Protein AF-A0A182YT62-F1 (afdb_monomer)

InterPro domains:
  IPR048365 Transposable element P transposase-like, RNase H domain, N-terminal [PF21787] (3-39)

Nearest PDB structures (foldseek):
  6p5a-assembly1_G  TM=9.105E-01  e=1.890E-07  Drosophila melanogaster
  8wg8-assembly1_A  TM=2.142E-01  e=1.188E+00  Homo sapiens
  8wc9-assembly1_A  TM=1.628E-01  e=1.445E+00  Homo sapiens

pLDDT: mean 85.62, std 13.81, range [44.41, 97.56]

Sequence (127 aa):
MTKEIMTNIINKLHEKGINVAGIVSDNCSSNISCWRELGAQDYMKPFFEHPVTKKNIYVFPDAPHLLKLLRNWLVDHGFHYKDKVISAKPLLDLIEVKNGKMYEEQQSYCPVLQLSHCGDTCHTKKN

Structure (mmCIF, N/CA/C/O backbone):
data_AF-A0A182YT62-F1
#
_entry.id   AF-A0A182YT62-F1
#
loop_
_atom_site.group_PDB
_atom_site.id
_atom_site.type_symbol
_atom_site.label_atom_id
_atom_site.label_alt_id
_atom_site.label_comp_id
_atom_site.label_asym_id
_atom_site.label_entity_id
_atom_site.label_seq_id
_atom_site.pdbx_PDB_ins_code
_atom_site.Cartn_x
_atom_site.Cartn_y
_atom_site.Cartn_z
_atom_site.occupancy
_atom_site.B_iso_or_equiv
_atom_site.auth_seq_id
_atom_site.auth_comp_id
_atom_site.auth_asym_id
_atom_site.auth_atom_id
_atom_site.pdbx_PDB_model_num
ATOM 1 N N . MET A 1 1 ? -2.438 13.817 8.096 1.00 84.81 1 MET A N 1
ATOM 2 C CA . MET A 1 1 ? -3.490 13.075 8.823 1.00 84.81 1 MET A CA 1
ATOM 3 C C . MET A 1 1 ? -2.866 12.520 10.096 1.00 84.81 1 MET A C 1
ATOM 5 O O . MET A 1 1 ? -1.726 12.089 10.004 1.00 84.81 1 MET A O 1
ATOM 9 N N . THR A 1 2 ? -3.534 12.571 11.254 1.00 92.38 2 THR A N 1
ATOM 10 C CA . THR A 1 2 ? -2.993 12.013 12.515 1.00 92.38 2 THR A CA 1
ATOM 11 C C . THR A 1 2 ? -3.864 10.872 13.033 1.00 92.38 2 THR A C 1
ATOM 13 O O . THR A 1 2 ? -5.040 10.758 12.666 1.00 92.38 2 THR A O 1
ATOM 16 N N . LYS A 1 3 ? -3.295 10.038 13.909 1.00 92.81 3 LYS A N 1
ATOM 17 C CA . LYS A 1 3 ? -3.997 8.925 14.555 1.00 92.81 3 LYS A CA 1
ATOM 18 C C . LYS A 1 3 ? -5.242 9.381 15.319 1.00 92.81 3 LYS A C 1
ATOM 20 O O . LYS A 1 3 ? -6.278 8.718 15.246 1.00 92.81 3 LYS A O 1
ATOM 25 N N . GLU A 1 4 ? -5.158 10.499 16.03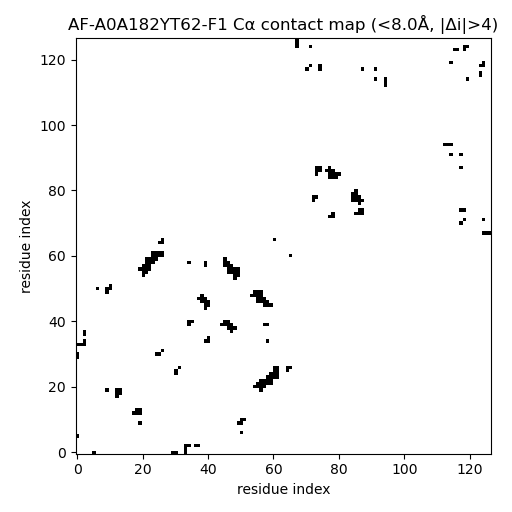7 1.00 94.94 4 GLU A N 1
ATOM 26 C CA . GLU A 1 4 ? -6.252 11.018 16.866 1.00 94.94 4 GLU A CA 1
ATOM 27 C C . GLU A 1 4 ? -7.437 11.430 15.996 1.00 94.94 4 GLU A C 1
ATOM 29 O O . GLU A 1 4 ? -8.574 11.038 16.261 1.00 94.94 4 GLU A O 1
ATOM 34 N N . ILE A 1 5 ? -7.162 12.177 14.921 1.00 95.62 5 ILE A N 1
ATOM 35 C CA . ILE A 1 5 ? -8.189 12.626 13.980 1.00 95.62 5 ILE A CA 1
ATOM 36 C C . ILE A 1 5 ? -8.842 11.417 13.307 1.00 95.62 5 ILE A C 1
ATOM 38 O O . ILE A 1 5 ? -10.069 11.339 13.264 1.00 95.62 5 ILE A O 1
ATOM 42 N N . MET A 1 6 ? -8.045 10.447 12.847 1.00 95.12 6 MET A N 1
ATOM 43 C CA . MET A 1 6 ? -8.564 9.236 12.207 1.00 95.12 6 MET A CA 1
ATOM 44 C C . MET A 1 6 ? -9.476 8.443 13.152 1.00 95.12 6 MET A C 1
ATOM 46 O O . MET A 1 6 ? -10.591 8.074 12.788 1.00 95.12 6 MET A O 1
ATOM 50 N N . THR A 1 7 ? -9.039 8.240 14.396 1.00 95.00 7 THR A N 1
ATOM 51 C CA . THR A 1 7 ? -9.810 7.507 15.412 1.00 95.00 7 THR A CA 1
ATOM 52 C C . THR A 1 7 ? -11.122 8.223 15.740 1.00 95.00 7 THR A C 1
ATOM 54 O O . THR A 1 7 ? -12.167 7.583 15.849 1.00 95.00 7 THR A O 1
ATOM 57 N N . ASN A 1 8 ? -11.093 9.555 15.845 1.00 96.81 8 ASN A N 1
ATOM 58 C CA . ASN A 1 8 ? -12.283 10.370 16.084 1.00 96.81 8 ASN A CA 1
ATOM 59 C C . ASN A 1 8 ? -13.293 10.254 14.928 1.00 96.81 8 ASN A C 1
ATOM 61 O O . ASN A 1 8 ? -14.478 10.035 15.165 1.00 96.81 8 ASN A O 1
ATOM 65 N N . ILE A 1 9 ? -12.830 10.324 13.676 1.00 96.56 9 ILE A N 1
ATOM 66 C CA . ILE A 1 9 ? -13.691 10.140 12.496 1.00 96.56 9 ILE A CA 1
ATOM 67 C C . ILE A 1 9 ? -14.342 8.752 12.509 1.00 96.56 9 ILE A C 1
ATOM 69 O O . ILE A 1 9 ? -15.554 8.649 12.333 1.00 96.56 9 ILE A O 1
ATOM 73 N N . ILE A 1 10 ? -13.563 7.696 12.766 1.00 96.56 10 ILE A N 1
ATOM 74 C CA . ILE A 1 10 ? -14.070 6.318 12.832 1.00 96.56 10 ILE A CA 1
ATOM 75 C C . ILE A 1 10 ? -15.140 6.178 13.926 1.00 96.56 10 ILE A C 1
ATOM 77 O O . ILE A 1 10 ? -16.198 5.608 13.668 1.00 96.56 10 ILE A O 1
ATOM 81 N N . ASN A 1 11 ? -14.918 6.754 15.112 1.00 96.44 11 ASN A N 1
ATOM 82 C CA . ASN A 1 11 ? -15.905 6.749 16.196 1.00 96.44 11 ASN A CA 1
ATOM 83 C C . ASN A 1 11 ? -17.202 7.466 15.802 1.00 96.44 11 ASN A C 1
ATOM 85 O O . ASN A 1 11 ? -18.283 6.908 15.974 1.00 96.44 11 ASN A O 1
ATOM 89 N N . LYS A 1 12 ? -17.110 8.660 15.206 1.00 97.50 12 LYS A N 1
ATOM 90 C CA . LYS A 1 12 ? -18.291 9.410 14.751 1.00 97.50 12 LYS A CA 1
ATOM 91 C C . LYS A 1 12 ? -19.078 8.667 13.673 1.00 97.50 12 LYS A C 1
ATOM 93 O O . LYS A 1 12 ? -20.303 8.727 13.661 1.00 97.50 12 LYS A O 1
ATOM 98 N N . LEU A 1 13 ? -18.399 7.966 12.765 1.00 97.06 13 LEU A N 1
ATOM 99 C CA . LEU A 1 13 ? -19.058 7.125 11.761 1.00 97.06 13 LEU A CA 1
ATOM 100 C C . LEU A 1 13 ? -19.748 5.922 12.417 1.00 97.06 13 LEU A C 1
ATOM 102 O O . LEU A 1 13 ? -20.892 5.612 12.083 1.00 97.06 13 LEU A O 1
ATOM 106 N N . HIS A 1 14 ? -19.099 5.305 13.404 1.00 97.00 14 HIS A N 1
ATOM 107 C CA . HIS A 1 14 ? -19.673 4.206 14.172 1.00 97.00 14 HIS A CA 1
ATOM 108 C C . HIS A 1 14 ? -20.941 4.615 14.938 1.00 97.00 14 HIS A C 1
ATOM 110 O O . HIS A 1 14 ? -21.933 3.892 14.893 1.00 97.00 14 HIS A O 1
ATOM 116 N N . GLU A 1 15 ? -20.958 5.797 15.564 1.00 97.44 15 GLU A N 1
ATOM 117 C CA . GLU A 1 15 ? -22.144 6.363 16.236 1.00 97.44 15 GLU A CA 1
ATOM 118 C C . GLU A 1 15 ? -23.341 6.545 15.289 1.00 97.44 15 GLU A C 1
ATOM 120 O O . GLU A 1 15 ? -24.492 6.545 15.722 1.00 97.44 15 GLU A O 1
ATOM 125 N N . LYS A 1 16 ? -23.087 6.688 13.984 1.00 97.38 16 LYS A N 1
ATOM 126 C CA . LYS A 1 16 ? -24.120 6.751 12.940 1.00 97.38 16 LYS A CA 1
ATOM 127 C C . LYS A 1 16 ? -24.483 5.381 12.360 1.00 97.38 16 LYS A C 1
ATOM 129 O O . LYS A 1 16 ? -25.244 5.318 11.402 1.00 97.38 16 LYS A O 1
ATOM 134 N N . GLY A 1 17 ? -23.949 4.294 12.917 1.00 96.31 17 GLY A N 1
ATOM 135 C CA . GLY A 1 17 ? -24.171 2.929 12.439 1.00 96.31 17 GLY A CA 1
ATOM 136 C C . GLY A 1 17 ? -23.376 2.571 11.179 1.00 96.31 17 GLY A C 1
ATOM 137 O O . GLY A 1 17 ? -23.644 1.539 10.566 1.00 96.31 17 GLY A O 1
ATOM 138 N N . ILE A 1 18 ? -22.398 3.391 10.779 1.00 96.81 18 ILE A N 1
ATOM 139 C CA . ILE A 1 18 ? -21.565 3.138 9.599 1.00 96.81 18 ILE A CA 1
ATOM 140 C C . ILE A 1 18 ? -20.378 2.261 10.001 1.00 96.81 18 ILE A C 1
ATOM 142 O O . ILE A 1 18 ? -19.601 2.598 10.894 1.00 96.81 18 ILE A O 1
ATOM 146 N N . ASN A 1 19 ? -20.210 1.136 9.307 1.00 94.44 19 ASN A N 1
ATOM 147 C CA . ASN A 1 19 ? -19.077 0.240 9.504 1.00 94.44 19 ASN A CA 1
ATOM 148 C C . ASN A 1 19 ? -17.919 0.611 8.570 1.00 94.44 19 ASN A C 1
ATOM 150 O O . ASN A 1 19 ? -17.954 0.308 7.378 1.00 94.44 19 ASN A O 1
ATOM 154 N N . VAL A 1 20 ? -16.872 1.222 9.123 1.00 96.56 20 VAL A N 1
ATOM 155 C CA . VAL A 1 20 ? -15.627 1.484 8.391 1.00 96.56 20 VAL A CA 1
ATOM 156 C C . VAL A 1 20 ? -14.831 0.184 8.292 1.00 96.56 20 VAL A C 1
ATOM 158 O O . VAL A 1 20 ? -14.294 -0.285 9.289 1.00 96.56 20 VAL A O 1
ATOM 161 N N . ALA A 1 21 ? -14.769 -0.410 7.099 1.00 96.31 21 ALA A N 1
ATOM 162 C CA . ALA A 1 21 ? -14.029 -1.654 6.847 1.00 96.31 21 ALA A CA 1
ATOM 163 C C . ALA A 1 21 ? -12.598 -1.418 6.333 1.00 96.31 21 ALA A C 1
ATOM 165 O O . ALA A 1 21 ? -11.749 -2.305 6.414 1.00 96.31 21 ALA A O 1
ATOM 166 N N . GLY A 1 22 ? -12.314 -0.225 5.812 1.00 96.19 22 GLY A N 1
ATOM 167 C CA . GLY A 1 22 ? -10.983 0.122 5.343 1.00 96.19 22 GLY A CA 1
ATOM 168 C C . GLY A 1 22 ? -10.816 1.601 5.033 1.00 96.19 22 GLY A C 1
ATOM 169 O O . GLY A 1 22 ? -11.792 2.346 4.949 1.00 96.19 22 GLY A O 1
ATOM 170 N N . ILE A 1 23 ? -9.560 2.005 4.881 1.00 95.19 23 ILE A N 1
ATOM 171 C CA . ILE A 1 23 ? -9.140 3.357 4.521 1.00 95.19 23 ILE A CA 1
ATOM 172 C C . ILE A 1 23 ? -8.215 3.295 3.307 1.00 95.19 23 ILE A C 1
ATOM 174 O O . ILE A 1 23 ? -7.418 2.367 3.175 1.00 95.19 23 ILE A O 1
ATOM 178 N N . VAL A 1 24 ? -8.319 4.294 2.433 1.00 94.44 24 VAL A N 1
ATOM 179 C CA . VAL A 1 24 ? -7.454 4.450 1.260 1.00 94.44 24 VAL A CA 1
ATOM 180 C C . VAL A 1 24 ? -6.760 5.801 1.357 1.00 94.44 24 VAL A C 1
ATOM 182 O O . VAL A 1 24 ? -7.427 6.809 1.602 1.00 94.44 24 VAL A O 1
ATOM 185 N N . SER A 1 25 ? -5.442 5.848 1.176 1.00 92.25 25 SER A N 1
ATOM 186 C CA . SER A 1 25 ? -4.721 7.120 1.050 1.00 92.25 25 SER A CA 1
ATOM 187 C C . SER A 1 25 ? -3.498 6.995 0.149 1.00 92.25 25 SER A C 1
ATOM 189 O O . SER A 1 25 ? -3.067 5.891 -0.183 1.00 92.25 25 SER A O 1
ATOM 191 N N . ASP A 1 26 ? -2.934 8.137 -0.247 1.00 89.00 26 ASP A N 1
ATOM 192 C CA . ASP A 1 26 ? -1.655 8.155 -0.951 1.00 89.00 26 ASP A CA 1
ATOM 193 C C . ASP A 1 26 ? -0.516 7.615 -0.065 1.00 89.00 26 ASP A C 1
ATOM 195 O O . ASP A 1 26 ? -0.641 7.473 1.159 1.00 89.00 26 ASP A O 1
ATOM 199 N N . ASN A 1 27 ? 0.619 7.336 -0.703 1.00 84.62 27 ASN A N 1
ATOM 200 C CA . ASN A 1 27 ? 1.780 6.727 -0.056 1.00 84.62 27 ASN A CA 1
ATOM 201 C C . ASN A 1 27 ? 2.810 7.776 0.363 1.00 84.62 27 ASN A C 1
ATOM 203 O O . ASN A 1 27 ? 4.016 7.520 0.323 1.00 84.62 27 ASN A O 1
ATOM 207 N N . CYS A 1 28 ? 2.367 8.984 0.720 1.00 87.12 28 CYS A N 1
ATOM 208 C CA . CYS A 1 28 ? 3.294 9.970 1.251 1.00 87.12 28 CYS A CA 1
ATO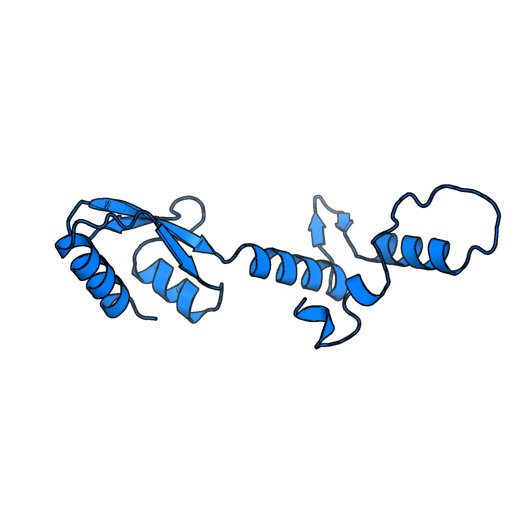M 209 C C . CYS A 1 28 ? 3.818 9.518 2.627 1.00 87.12 28 CYS A C 1
ATOM 211 O O . CYS A 1 28 ? 3.156 8.784 3.367 1.00 87.12 28 CYS A O 1
ATOM 213 N N . SER A 1 29 ? 5.026 9.957 2.987 1.00 88.38 29 SER A N 1
ATOM 214 C CA . SER A 1 29 ? 5.701 9.524 4.220 1.00 88.38 29 SER A CA 1
ATOM 215 C C . SER A 1 29 ? 4.876 9.783 5.486 1.00 88.38 29 SER A C 1
ATOM 217 O O . SER A 1 29 ? 4.916 8.984 6.422 1.00 88.38 29 SER A O 1
ATOM 219 N N . SER A 1 30 ? 4.089 10.861 5.507 1.00 90.88 30 SER A N 1
ATOM 220 C CA . SER A 1 30 ? 3.217 11.200 6.633 1.00 90.88 30 SER A CA 1
ATOM 221 C C . SER A 1 30 ? 2.046 10.225 6.785 1.00 90.88 30 SER A C 1
ATOM 223 O O . SER A 1 30 ? 1.741 9.819 7.906 1.00 90.88 30 SER A O 1
ATOM 225 N N . ASN A 1 31 ? 1.432 9.782 5.685 1.00 92.00 31 ASN A N 1
ATOM 226 C CA . ASN A 1 31 ? 0.360 8.786 5.726 1.00 92.00 31 ASN A CA 1
ATOM 227 C C . ASN A 1 31 ? 0.891 7.400 6.099 1.00 92.00 31 ASN A C 1
ATOM 229 O O . ASN A 1 31 ? 0.296 6.743 6.949 1.00 92.00 31 ASN A O 1
ATOM 233 N N . ILE A 1 32 ? 2.060 7.010 5.582 1.00 91.19 32 ILE A N 1
ATOM 234 C CA . ILE A 1 32 ? 2.726 5.761 5.983 1.00 91.19 32 ILE A CA 1
ATOM 235 C C . ILE A 1 32 ? 3.013 5.751 7.493 1.00 91.19 32 ILE A C 1
ATOM 237 O O . ILE A 1 32 ? 2.763 4.747 8.163 1.00 91.19 32 ILE A O 1
ATOM 241 N N . SER A 1 33 ? 3.495 6.868 8.056 1.00 92.31 33 SER A N 1
ATOM 242 C CA . SER A 1 33 ? 3.697 6.971 9.510 1.00 92.31 33 SER A CA 1
ATOM 243 C C . SER A 1 33 ? 2.380 6.829 10.271 1.00 92.31 33 SER A C 1
ATOM 245 O O . SER A 1 33 ? 2.306 6.054 11.224 1.00 92.31 33 SER A O 1
ATOM 247 N N . CYS A 1 34 ? 1.324 7.503 9.808 1.00 93.25 34 CYS A N 1
ATOM 248 C CA . CYS A 1 34 ? 0.001 7.435 10.422 1.00 93.25 34 CYS A CA 1
ATOM 249 C C . CYS A 1 34 ? -0.561 6.001 10.436 1.00 93.25 34 CYS A C 1
ATOM 251 O O . CYS A 1 34 ? -1.085 5.559 11.458 1.00 93.25 34 CYS A O 1
ATOM 253 N N . TRP A 1 35 ? -0.413 5.241 9.346 1.00 93.94 35 TRP A N 1
ATOM 254 C CA . TRP A 1 35 ? -0.838 3.837 9.283 1.00 93.94 35 TRP A CA 1
ATOM 255 C C . TRP A 1 35 ? -0.126 2.974 10.331 1.00 93.94 35 TRP A C 1
ATOM 257 O O . TRP A 1 35 ? -0.767 2.214 11.063 1.00 93.94 35 TRP A O 1
ATOM 267 N N . ARG A 1 36 ? 1.193 3.153 10.463 1.00 92.88 36 ARG A N 1
ATOM 268 C CA . ARG A 1 36 ? 2.009 2.442 11.452 1.00 92.88 36 ARG A CA 1
ATOM 269 C C . ARG A 1 3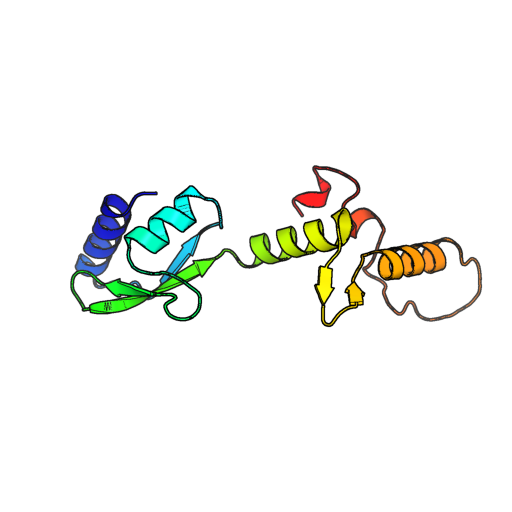6 ? 1.609 2.794 12.883 1.00 92.88 36 ARG A C 1
ATOM 271 O O . ARG A 1 36 ? 1.514 1.903 13.723 1.00 92.88 36 ARG A O 1
ATOM 278 N N . GLU A 1 37 ? 1.335 4.066 13.156 1.00 94.44 37 GLU A N 1
ATOM 279 C CA . GLU A 1 37 ? 0.852 4.544 14.461 1.00 94.44 37 GLU A CA 1
ATOM 280 C C . GLU A 1 37 ? -0.537 3.990 14.824 1.00 94.44 37 GLU A C 1
ATOM 282 O O . GLU A 1 37 ? -0.830 3.758 16.005 1.00 94.44 37 GLU A O 1
ATOM 287 N N . LEU A 1 38 ? -1.393 3.764 13.821 1.00 93.81 38 LEU A N 1
ATOM 288 C CA . LEU A 1 38 ? -2.693 3.102 13.975 1.00 93.81 38 LEU A CA 1
ATOM 289 C C . LEU A 1 38 ? -2.552 1.597 14.242 1.00 93.81 38 LEU A C 1
ATOM 291 O O . LEU A 1 38 ? -3.415 1.021 14.899 1.00 93.81 38 LEU A O 1
ATOM 295 N N . GLY A 1 39 ? -1.453 0.977 13.804 1.00 93.94 39 GLY A N 1
ATOM 296 C CA . GLY A 1 39 ? -1.137 -0.434 14.044 1.00 93.94 39 GLY A CA 1
ATOM 297 C C . GLY A 1 39 ? -1.081 -1.304 12.786 1.00 93.94 39 GLY A C 1
ATOM 298 O O . GLY A 1 39 ? -0.804 -2.499 12.911 1.00 93.94 39 GLY A O 1
ATOM 299 N N . ALA A 1 40 ? -1.294 -0.715 11.604 1.00 93.62 40 ALA A N 1
ATOM 300 C CA . ALA A 1 40 ? -1.067 -1.362 10.315 1.00 93.62 40 ALA A CA 1
ATOM 301 C C . ALA A 1 40 ? 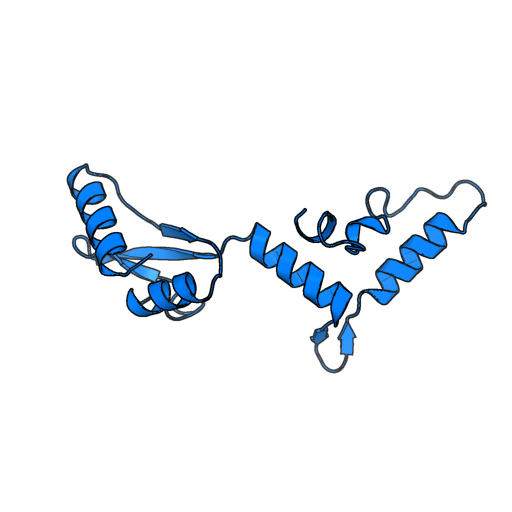0.420 -1.227 9.953 1.00 93.62 40 ALA A C 1
ATOM 303 O O . ALA A 1 40 ? 0.891 -0.143 9.608 1.00 93.62 40 ALA A O 1
ATOM 304 N N . GLN A 1 41 ? 1.180 -2.308 10.124 1.00 86.44 41 GLN A N 1
ATOM 305 C CA . GLN A 1 41 ? 2.646 -2.260 10.098 1.00 86.44 41 GLN A CA 1
ATOM 306 C C . GLN A 1 41 ? 3.225 -2.542 8.711 1.00 86.44 41 GLN A C 1
ATOM 308 O O . GLN A 1 41 ? 4.166 -1.868 8.296 1.00 86.44 41 GLN A O 1
ATOM 313 N N . ASP A 1 42 ? 2.675 -3.530 8.009 1.00 86.81 42 ASP A N 1
ATOM 314 C CA . ASP A 1 42 ? 3.193 -4.013 6.731 1.00 86.81 42 ASP A CA 1
ATOM 315 C C . ASP A 1 42 ? 2.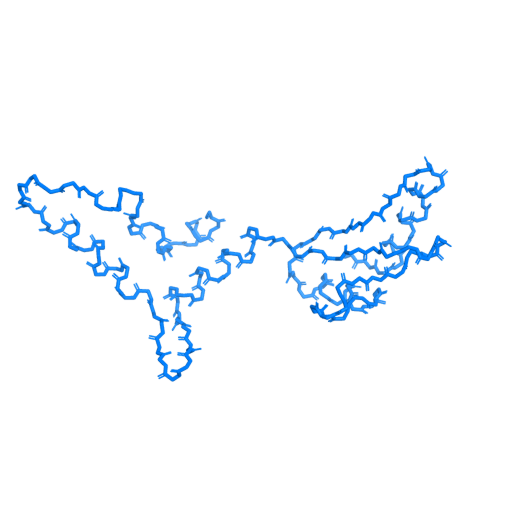126 -4.809 5.954 1.00 86.81 42 ASP A C 1
ATOM 317 O O . ASP A 1 42 ? 0.944 -4.820 6.301 1.00 86.81 42 ASP A O 1
ATOM 321 N N . TYR A 1 43 ? 2.552 -5.484 4.885 1.00 87.06 43 TYR A N 1
ATOM 322 C CA . TYR A 1 43 ? 1.692 -6.319 4.048 1.00 87.06 43 TYR A CA 1
ATOM 323 C C . TYR A 1 43 ? 1.200 -7.603 4.741 1.00 87.06 43 TYR A C 1
ATOM 325 O O . TYR A 1 43 ? 0.205 -8.174 4.299 1.00 87.06 43 TYR A O 1
ATOM 333 N N . MET A 1 44 ? 1.861 -8.058 5.811 1.00 91.94 44 MET A N 1
ATOM 334 C CA . MET A 1 44 ? 1.439 -9.209 6.620 1.00 91.94 44 MET A CA 1
ATOM 335 C C . MET A 1 44 ? 0.372 -8.803 7.638 1.00 91.94 44 MET A C 1
ATOM 337 O O . MET A 1 44 ? -0.536 -9.580 7.935 1.00 91.94 44 MET A O 1
ATOM 341 N N . LYS A 1 45 ? 0.445 -7.564 8.136 1.00 94.25 45 LYS A N 1
ATOM 342 C CA . LYS A 1 45 ? -0.562 -6.951 9.006 1.00 94.25 45 LYS A CA 1
ATOM 343 C C . LYS A 1 45 ? -1.075 -5.623 8.422 1.00 94.25 45 LYS A C 1
ATOM 345 O O . LYS A 1 45 ? -0.811 -4.558 8.992 1.00 94.25 45 LYS A O 1
ATOM 350 N N . PRO A 1 46 ? -1.860 -5.665 7.325 1.00 95.19 46 PRO A N 1
ATOM 351 C CA . PRO A 1 46 ? -2.329 -4.474 6.613 1.00 95.19 46 PRO A CA 1
ATOM 352 C C . PRO A 1 46 ? -3.588 -3.864 7.251 1.00 95.19 46 PRO A C 1
ATOM 354 O O . PRO A 1 46 ? -4.458 -3.339 6.559 1.00 95.19 46 PRO A O 1
ATOM 357 N N . PHE A 1 47 ? -3.750 -3.995 8.567 1.00 96.69 47 PHE A N 1
ATOM 358 C CA . PHE A 1 47 ? -4.956 -3.571 9.268 1.00 96.69 47 PHE A CA 1
ATOM 359 C C . PHE A 1 47 ? -4.665 -3.145 10.702 1.00 96.69 47 PHE A C 1
ATOM 361 O O . PHE A 1 47 ? -3.655 -3.519 11.302 1.00 96.69 47 PHE A O 1
ATOM 368 N N . PHE A 1 48 ? -5.609 -2.401 11.264 1.00 96.44 48 PHE A N 1
ATOM 369 C CA . PHE A 1 48 ? -5.696 -2.115 12.689 1.00 96.44 48 PHE A CA 1
ATOM 370 C C . PHE A 1 48 ? -7.110 -2.400 13.195 1.00 96.44 48 PHE A C 1
ATOM 372 O O . PHE A 1 48 ? -8.052 -2.525 12.413 1.00 96.44 48 PHE A O 1
ATOM 379 N N . GLU A 1 49 ? -7.269 -2.535 14.506 1.00 96.50 49 GLU A N 1
ATOM 380 C CA . GLU A 1 49 ? -8.572 -2.823 15.100 1.00 96.50 49 GLU A CA 1
ATOM 381 C C . GLU A 1 49 ? -9.399 -1.549 15.271 1.00 96.50 49 GLU A C 1
ATOM 383 O O . GLU A 1 49 ? -8.922 -0.525 15.766 1.00 96.50 49 GLU A O 1
ATOM 388 N N . HIS A 1 50 ? -10.679 -1.635 14.920 1.00 95.88 50 HIS A N 1
ATOM 389 C CA . HIS A 1 50 ? -11.650 -0.590 15.181 1.00 95.88 50 HIS A CA 1
ATOM 390 C C . HIS A 1 50 ? -11.703 -0.298 16.694 1.00 95.88 50 HIS A C 1
ATOM 392 O O . HIS A 1 50 ? -11.889 -1.228 17.486 1.00 95.88 50 HIS A O 1
ATOM 398 N N . PRO A 1 51 ? -11.641 0.978 17.123 1.00 92.12 51 PRO A N 1
ATOM 399 C CA . PRO A 1 51 ? -11.556 1.357 18.539 1.00 92.12 51 PRO A CA 1
ATOM 400 C C . PRO A 1 51 ? -12.674 0.748 19.401 1.00 92.12 51 PRO A C 1
ATOM 402 O O . PRO A 1 51 ? -12.386 0.192 20.463 1.00 92.12 51 PRO A O 1
ATOM 405 N N . VAL A 1 52 ? -13.917 0.792 18.904 1.00 93.62 52 VAL A N 1
ATOM 406 C CA . VAL A 1 52 ? -15.121 0.258 19.571 1.00 93.62 52 VAL A CA 1
ATOM 407 C C . VAL A 1 52 ? -15.393 -1.223 19.261 1.00 93.62 52 VAL A C 1
ATOM 409 O O . VAL A 1 52 ? -15.404 -2.046 20.167 1.00 93.62 52 VAL A O 1
ATOM 412 N N . THR A 1 53 ? -15.608 -1.584 17.990 1.00 94.56 53 THR A N 1
ATOM 413 C CA . THR A 1 53 ? -16.098 -2.924 17.604 1.00 94.56 53 THR A CA 1
ATOM 414 C C . THR A 1 53 ? -15.026 -4.009 17.541 1.00 94.56 53 THR A C 1
ATOM 416 O O . THR A 1 53 ? -15.372 -5.175 17.372 1.00 94.56 53 THR A O 1
ATOM 419 N N . LYS A 1 54 ? -13.739 -3.637 17.611 1.00 94.94 54 LYS A N 1
ATOM 420 C CA . LYS A 1 54 ? -12.575 -4.525 17.425 1.00 94.94 54 LYS A CA 1
ATOM 421 C C . LYS A 1 54 ? -12.510 -5.247 16.076 1.00 94.94 54 LYS A C 1
ATOM 423 O O . LYS A 1 54 ? -11.650 -6.093 15.871 1.00 94.94 54 LYS A O 1
ATOM 428 N N . LYS A 1 55 ? -13.374 -4.892 15.122 1.00 95.44 55 LYS A N 1
ATOM 429 C CA . LYS A 1 55 ? -13.287 -5.387 13.745 1.00 95.44 55 LYS A CA 1
ATOM 430 C C . LYS A 1 55 ? -12.062 -4.802 13.051 1.00 95.44 55 LYS A C 1
ATOM 432 O O . LYS A 1 55 ? -11.693 -3.660 13.312 1.00 95.44 55 LYS A O 1
ATOM 437 N N . ASN A 1 56 ? -11.472 -5.558 12.137 1.00 97.19 56 ASN A N 1
ATOM 438 C CA . ASN A 1 56 ? -10.328 -5.086 11.368 1.00 97.19 56 ASN A CA 1
ATOM 439 C C . ASN A 1 56 ? -10.735 -3.973 10.398 1.00 97.19 56 ASN A C 1
ATOM 441 O O . ASN A 1 56 ? -11.722 -4.098 9.672 1.00 97.19 56 ASN A O 1
ATOM 445 N N . ILE A 1 57 ? -9.926 -2.918 10.372 1.00 97.56 57 ILE A N 1
ATOM 446 C CA . ILE A 1 57 ? -9.963 -1.838 9.394 1.00 97.56 57 ILE A CA 1
ATOM 447 C C . ILE A 1 57 ? -8.704 -1.960 8.545 1.00 97.56 57 ILE A C 1
ATOM 449 O O . ILE A 1 57 ? -7.591 -1.776 9.042 1.00 97.56 57 ILE A O 1
ATOM 453 N N . TYR A 1 58 ? -8.883 -2.294 7.272 1.00 97.31 58 TYR A N 1
ATOM 454 C CA . TYR A 1 58 ? -7.780 -2.517 6.342 1.00 97.31 58 TYR A CA 1
ATOM 455 C C . TYR A 1 58 ? -7.263 -1.204 5.758 1.00 97.31 58 TYR A C 1
ATOM 457 O O . TYR A 1 58 ? -8.033 -0.296 5.452 1.00 97.31 58 TYR A O 1
ATOM 465 N N . VAL A 1 59 ? -5.952 -1.102 5.588 1.00 95.75 59 VAL A N 1
ATOM 466 C CA . VAL A 1 59 ? -5.298 0.065 5.000 1.00 95.75 59 VAL A CA 1
ATOM 467 C C . VAL A 1 59 ? -4.872 -0.277 3.583 1.00 95.75 59 VAL A C 1
ATOM 469 O O . VAL A 1 59 ? -4.138 -1.240 3.368 1.00 95.75 59 VAL A O 1
ATOM 472 N N . PHE A 1 60 ? -5.310 0.532 2.624 1.00 94.00 60 PHE A N 1
ATOM 473 C CA . PHE A 1 60 ? -4.958 0.371 1.223 1.00 94.00 60 PHE A CA 1
ATOM 474 C C . PHE A 1 60 ? -4.171 1.585 0.725 1.00 94.00 60 PHE A C 1
ATOM 476 O O . PHE A 1 60 ? -4.645 2.719 0.842 1.00 94.00 60 PHE A O 1
ATOM 483 N N . PRO A 1 61 ? -2.986 1.370 0.137 1.00 92.25 61 PRO A N 1
ATOM 484 C CA . PRO A 1 61 ? -2.324 2.412 -0.625 1.00 92.25 61 PRO A CA 1
ATOM 485 C C . PRO A 1 61 ? -3.099 2.721 -1.914 1.00 92.25 61 PRO A C 1
ATOM 487 O O . PRO A 1 61 ? -3.732 1.839 -2.498 1.00 92.25 61 PRO A O 1
ATOM 490 N N . ASP A 1 62 ? -3.001 3.959 -2.395 1.00 91.62 62 ASP A N 1
ATOM 491 C CA . ASP A 1 62 ? -3.546 4.371 -3.691 1.00 91.62 62 ASP A CA 1
ATOM 492 C C . ASP A 1 62 ? -2.862 3.606 -4.845 1.00 91.62 62 ASP A C 1
ATOM 494 O O . ASP A 1 62 ? -1.716 3.875 -5.225 1.00 91.62 62 ASP A O 1
ATOM 498 N N . ALA A 1 63 ? -3.568 2.611 -5.390 1.00 89.75 63 ALA A N 1
ATOM 499 C CA . ALA A 1 63 ? -3.045 1.697 -6.404 1.00 89.75 63 ALA A CA 1
ATOM 500 C C . ALA A 1 63 ? -2.614 2.407 -7.707 1.00 89.75 63 ALA A C 1
ATOM 502 O O . ALA A 1 63 ? -1.498 2.149 -8.168 1.00 89.75 63 ALA A O 1
ATOM 503 N N . PRO A 1 64 ? -3.406 3.332 -8.291 1.00 89.62 64 PRO A N 1
ATOM 504 C CA . PRO A 1 64 ? -2.947 4.192 -9.383 1.00 89.62 64 PRO A CA 1
ATOM 505 C C . PRO A 1 64 ? -1.612 4.893 -9.105 1.00 89.62 64 PRO A C 1
ATOM 507 O O . PRO A 1 64 ? -0.718 4.901 -9.956 1.00 89.62 64 PRO A O 1
ATOM 510 N N . HIS A 1 65 ? -1.438 5.452 -7.904 1.00 87.00 65 HIS A N 1
ATOM 511 C CA . HIS A 1 65 ? -0.197 6.132 -7.543 1.00 87.00 65 HIS A CA 1
ATOM 512 C C . HIS A 1 65 ? 0.993 5.165 -7.489 1.00 87.00 65 HIS A C 1
ATOM 514 O O . HIS A 1 65 ? 2.070 5.491 -7.990 1.00 87.00 65 HIS A O 1
ATOM 520 N N . LEU A 1 66 ? 0.791 3.964 -6.939 1.00 89.88 66 LEU A N 1
ATOM 521 C CA . LEU A 1 66 ? 1.799 2.903 -6.919 1.00 89.88 66 LEU A CA 1
ATOM 522 C C . LEU A 1 66 ? 2.236 2.476 -8.323 1.00 89.88 66 LEU A C 1
ATOM 524 O O . LEU A 1 66 ? 3.434 2.387 -8.586 1.00 89.88 66 LEU A O 1
ATOM 528 N N . LEU A 1 67 ? 1.288 2.253 -9.235 1.00 91.50 67 LEU A N 1
ATOM 529 C CA . LEU A 1 67 ? 1.590 1.869 -10.618 1.00 91.50 67 LEU A CA 1
ATOM 530 C C . LEU A 1 67 ? 2.384 2.954 -11.347 1.00 91.50 67 LEU A C 1
ATOM 532 O O . LEU A 1 67 ? 3.344 2.658 -12.057 1.00 91.50 67 LEU A O 1
ATOM 536 N N . LYS A 1 68 ? 2.032 4.220 -11.124 1.00 87.75 68 LYS A N 1
ATOM 537 C CA . LYS A 1 68 ? 2.765 5.363 -11.672 1.00 87.75 68 LYS A CA 1
ATOM 538 C C . LYS A 1 68 ? 4.200 5.439 -11.144 1.00 87.75 68 LYS A C 1
ATOM 540 O O . LYS A 1 68 ? 5.116 5.675 -11.930 1.00 87.75 68 LYS A O 1
ATOM 545 N N . LEU A 1 69 ? 4.411 5.229 -9.841 1.00 89.62 69 LEU A N 1
ATOM 546 C CA . LEU A 1 69 ? 5.757 5.172 -9.255 1.00 89.62 69 LEU A CA 1
ATOM 547 C C . LEU A 1 69 ? 6.568 4.010 -9.833 1.00 89.62 69 LEU A C 1
ATOM 549 O O . LEU A 1 69 ? 7.718 4.209 -10.219 1.00 89.62 69 LEU A O 1
ATOM 553 N N . LEU A 1 70 ? 5.952 2.833 -9.962 1.00 91.88 70 LEU A N 1
ATOM 554 C CA . LEU A 1 70 ? 6.576 1.663 -10.573 1.00 91.88 70 LEU A CA 1
ATOM 555 C C . LEU A 1 70 ? 6.991 1.945 -12.024 1.00 91.88 70 LEU A C 1
ATOM 557 O O . LEU A 1 70 ? 8.126 1.662 -12.400 1.00 91.88 70 LEU A O 1
ATOM 561 N N . ARG A 1 71 ? 6.113 2.561 -12.827 1.00 90.81 71 ARG A N 1
ATOM 562 C CA . ARG A 1 71 ? 6.439 3.005 -14.191 1.00 90.81 71 ARG A CA 1
ATOM 563 C C . ARG A 1 71 ? 7.631 3.953 -14.195 1.00 90.81 71 ARG A C 1
ATOM 565 O O . ARG A 1 71 ? 8.546 3.756 -14.986 1.00 90.81 71 ARG A O 1
ATOM 572 N N . ASN A 1 72 ? 7.632 4.966 -13.326 1.00 89.38 72 ASN A N 1
ATOM 573 C CA . ASN A 1 72 ? 8.723 5.941 -13.264 1.00 89.38 72 ASN A CA 1
ATOM 574 C C . ASN A 1 72 ? 10.055 5.261 -12.926 1.00 89.38 72 ASN A C 1
ATOM 576 O O . ASN A 1 72 ? 11.041 5.506 -13.607 1.00 89.38 72 ASN A O 1
ATOM 580 N N . TRP A 1 73 ? 10.080 4.353 -11.947 1.00 92.50 73 TRP A N 1
ATOM 581 C CA . TRP A 1 73 ? 11.286 3.586 -11.623 1.00 92.50 73 TRP A CA 1
ATOM 582 C C . TRP A 1 73 ? 11.753 2.696 -12.776 1.00 92.50 73 TRP A C 1
ATOM 584 O O . TRP A 1 73 ? 12.950 2.648 -13.041 1.00 92.50 73 TRP A O 1
ATOM 594 N N . LEU A 1 74 ? 10.838 2.034 -13.493 1.00 93.12 74 LEU A N 1
ATOM 595 C CA . LEU A 1 74 ? 11.189 1.213 -14.657 1.00 93.12 74 LEU A CA 1
ATOM 596 C C . LEU A 1 74 ? 11.891 2.031 -15.749 1.00 93.12 74 LEU A C 1
ATOM 598 O O . LEU A 1 74 ? 12.856 1.554 -16.347 1.00 93.12 74 LEU A O 1
ATOM 602 N N . VAL A 1 75 ? 11.380 3.234 -16.017 1.00 89.12 75 VAL A N 1
ATOM 603 C CA . VAL A 1 75 ? 11.926 4.152 -17.025 1.00 89.12 75 VAL A CA 1
ATOM 604 C C . VAL A 1 75 ? 13.251 4.750 -16.563 1.00 89.12 75 VAL A C 1
ATOM 606 O O . VAL A 1 75 ? 14.221 4.716 -17.312 1.00 89.12 75 VAL A O 1
ATOM 609 N N . ASP A 1 76 ? 13.289 5.294 -15.346 1.00 88.88 76 ASP A N 1
ATOM 610 C CA . ASP A 1 76 ? 14.415 6.096 -14.865 1.00 88.88 76 ASP A CA 1
ATOM 611 C C . ASP A 1 76 ? 15.617 5.213 -14.456 1.00 88.88 76 ASP A C 1
ATOM 613 O O . ASP A 1 76 ? 16.768 5.639 -14.570 1.00 88.88 76 ASP A O 1
ATOM 617 N N . HIS A 1 77 ? 15.372 3.986 -13.975 1.00 90.75 77 HIS A N 1
ATOM 618 C CA . HIS A 1 77 ? 16.403 3.132 -13.363 1.00 90.75 77 HIS A CA 1
ATOM 619 C C . HIS A 1 77 ? 16.353 1.656 -13.792 1.00 90.75 77 HIS A C 1
ATOM 621 O O . HIS A 1 77 ? 17.398 1.032 -13.975 1.00 90.75 77 HIS A O 1
ATOM 627 N N . GLY A 1 78 ? 15.158 1.085 -13.949 1.00 92.50 78 GLY A N 1
ATOM 628 C CA . GLY A 1 78 ? 14.962 -0.358 -14.094 1.00 92.50 78 GLY A CA 1
ATOM 629 C C . GLY A 1 78 ? 14.942 -1.112 -12.756 1.00 92.50 78 GLY A C 1
ATOM 630 O O . GLY A 1 78 ? 14.965 -0.521 -11.678 1.00 92.50 78 GLY A O 1
ATOM 631 N N . PHE A 1 79 ? 14.871 -2.443 -12.821 1.00 95.50 79 PHE A N 1
ATOM 632 C CA . PHE A 1 79 ? 14.761 -3.335 -11.664 1.00 95.50 79 PHE A CA 1
ATOM 633 C C . PHE A 1 79 ? 15.756 -4.486 -11.731 1.00 95.50 79 PHE A C 1
ATOM 635 O O . PHE A 1 79 ? 15.985 -5.058 -12.794 1.00 95.50 79 PHE A O 1
ATOM 642 N N . HIS A 1 80 ? 16.263 -4.904 -10.575 1.00 95.50 80 HIS A N 1
ATOM 643 C CA . HIS A 1 80 ? 16.989 -6.162 -10.443 1.00 95.50 80 HIS A CA 1
ATOM 644 C C . HIS A 1 80 ? 16.013 -7.279 -10.075 1.00 95.50 80 HIS A C 1
ATOM 646 O O . HIS A 1 80 ? 15.313 -7.198 -9.066 1.00 95.50 80 HIS A O 1
ATOM 652 N N . TYR A 1 81 ? 15.970 -8.338 -10.879 1.00 93.94 81 TYR A N 1
ATOM 653 C CA . TYR A 1 81 ? 15.134 -9.505 -10.626 1.00 93.94 81 TYR A CA 1
ATOM 654 C C . TYR A 1 81 ? 15.864 -10.784 -11.026 1.00 93.94 81 TYR A C 1
ATOM 656 O O . TYR A 1 81 ? 16.150 -10.986 -12.205 1.00 93.94 81 TYR A O 1
ATOM 664 N N . LYS A 1 82 ? 16.142 -11.659 -10.048 1.00 93.94 82 LYS A N 1
ATOM 665 C CA . LYS A 1 82 ? 16.845 -12.944 -10.252 1.00 93.94 82 LYS A CA 1
ATOM 666 C C . LYS A 1 82 ? 18.113 -12.779 -11.108 1.00 93.94 82 LYS A C 1
ATOM 668 O O . LYS A 1 82 ? 18.218 -13.370 -12.181 1.00 93.94 82 LYS A O 1
ATOM 673 N N . ASP A 1 83 ? 19.001 -11.888 -10.664 1.00 94.31 83 ASP A N 1
ATOM 674 C CA . ASP A 1 83 ? 20.278 -11.533 -11.311 1.00 94.31 83 ASP A CA 1
ATOM 675 C C . ASP A 1 83 ? 20.173 -10.923 -12.718 1.00 94.31 83 ASP A C 1
ATOM 677 O O . ASP A 1 83 ? 21.175 -10.745 -13.409 1.00 94.31 83 ASP A O 1
ATOM 681 N N . LYS A 1 84 ? 18.965 -10.550 -13.150 1.00 94.31 84 LYS A N 1
ATOM 682 C CA . LYS A 1 84 ? 18.726 -9.846 -14.411 1.00 94.31 84 LYS A CA 1
ATOM 683 C C . LYS A 1 84 ? 18.319 -8.408 -14.148 1.00 94.31 84 LYS A C 1
ATOM 685 O O . LYS A 1 84 ? 17.571 -8.128 -13.213 1.00 94.31 84 LYS A O 1
ATOM 690 N N . VAL A 1 85 ? 18.773 -7.511 -15.016 1.00 94.31 85 VAL A N 1
ATOM 691 C CA . VAL A 1 85 ? 18.313 -6.122 -15.043 1.00 94.31 85 VAL A CA 1
ATOM 692 C C . VAL A 1 85 ? 17.150 -6.018 -16.024 1.00 94.31 85 VAL A C 1
ATOM 694 O O . VAL A 1 85 ? 17.305 -6.271 -17.217 1.00 94.31 85 VAL A O 1
ATOM 697 N N . ILE A 1 86 ? 15.978 -5.665 -15.510 1.00 95.31 86 ILE A N 1
ATOM 698 C CA . ILE A 1 86 ? 14.785 -5.333 -16.286 1.00 95.31 86 ILE A CA 1
ATOM 699 C C . ILE A 1 86 ? 14.795 -3.819 -16.488 1.00 95.31 86 ILE A C 1
ATOM 701 O O . ILE A 1 86 ? 14.687 -3.077 -15.519 1.00 95.31 86 ILE A O 1
ATOM 705 N N . SER A 1 87 ? 14.913 -3.350 -17.726 1.00 93.62 87 SER A N 1
ATOM 706 C CA . SER A 1 87 ? 14.910 -1.919 -18.051 1.00 93.62 87 SER A CA 1
ATOM 707 C C . SER A 1 87 ? 13.820 -1.580 -19.062 1.00 93.62 87 SER A C 1
ATOM 709 O O . SER A 1 87 ? 13.250 -2.465 -19.702 1.00 93.62 87 SER A O 1
ATOM 711 N N . ALA A 1 88 ? 13.546 -0.287 -19.238 1.00 92.12 88 ALA A N 1
ATOM 712 C CA . ALA A 1 88 ? 12.623 0.192 -20.264 1.00 92.12 88 ALA A CA 1
ATOM 713 C C . ALA A 1 88 ? 13.171 0.077 -21.703 1.00 92.12 88 ALA A C 1
ATOM 715 O O . ALA A 1 88 ? 12.418 0.294 -22.648 1.00 92.12 88 ALA A O 1
ATOM 716 N N . LYS A 1 89 ? 14.447 -0.291 -21.900 1.00 90.44 89 LYS A N 1
ATOM 717 C CA . LYS A 1 89 ? 15.085 -0.315 -23.228 1.00 90.44 89 LYS A CA 1
ATOM 718 C C . LYS A 1 89 ? 14.330 -1.163 -24.266 1.00 90.44 89 LYS A C 1
ATOM 720 O O . LYS A 1 89 ? 14.033 -0.621 -25.322 1.00 90.44 89 LYS A O 1
ATOM 725 N N . PRO A 1 90 ? 13.912 -2.414 -23.985 1.00 90.25 90 PRO A N 1
ATOM 726 C CA . PRO A 1 90 ? 13.155 -3.199 -24.962 1.00 90.25 90 PRO A CA 1
ATOM 727 C C . PRO A 1 90 ? 11.821 -2.555 -25.375 1.00 90.25 90 PRO A C 1
ATOM 729 O O . PRO A 1 90 ? 11.347 -2.784 -26.484 1.00 90.25 90 PRO A O 1
ATOM 732 N N . LEU A 1 91 ? 11.206 -1.751 -24.496 1.00 88.12 91 LEU A N 1
ATOM 733 C CA . LEU A 1 91 ? 9.989 -1.000 -24.819 1.00 88.12 91 LEU A CA 1
ATOM 734 C C . LEU A 1 91 ? 10.299 0.178 -25.749 1.00 88.12 91 LEU A C 1
ATOM 736 O O . LEU A 1 91 ? 9.541 0.419 -26.684 1.00 88.12 91 LEU A O 1
ATOM 740 N N . LEU A 1 92 ? 11.409 0.883 -25.515 1.00 85.38 92 LEU A N 1
ATOM 741 C CA . LEU A 1 92 ? 11.874 1.972 -26.378 1.00 85.38 92 LEU A CA 1
ATOM 742 C C . LEU A 1 92 ? 12.263 1.453 -27.764 1.00 85.38 92 LEU A C 1
ATOM 744 O O . LEU A 1 92 ? 11.761 1.972 -28.756 1.00 85.38 92 LEU A O 1
ATOM 748 N N . ASP A 1 93 ? 13.040 0.369 -27.828 1.00 86.75 93 ASP A N 1
ATOM 749 C CA . ASP A 1 93 ? 13.434 -0.283 -29.082 1.00 86.75 93 ASP A CA 1
ATOM 750 C C . ASP A 1 93 ? 12.188 -0.693 -29.900 1.00 86.75 93 ASP A C 1
ATOM 752 O O . ASP A 1 93 ? 12.130 -0.504 -31.115 1.00 86.75 93 ASP A O 1
ATOM 756 N N . LEU A 1 94 ? 11.134 -1.199 -29.239 1.00 85.38 94 LEU A N 1
ATOM 757 C CA . LEU A 1 94 ? 9.863 -1.535 -29.891 1.00 85.38 94 LEU A CA 1
ATOM 758 C C . LEU A 1 94 ? 9.151 -0.300 -30.471 1.00 85.38 94 LEU A C 1
ATOM 760 O O . LEU A 1 94 ? 8.582 -0.37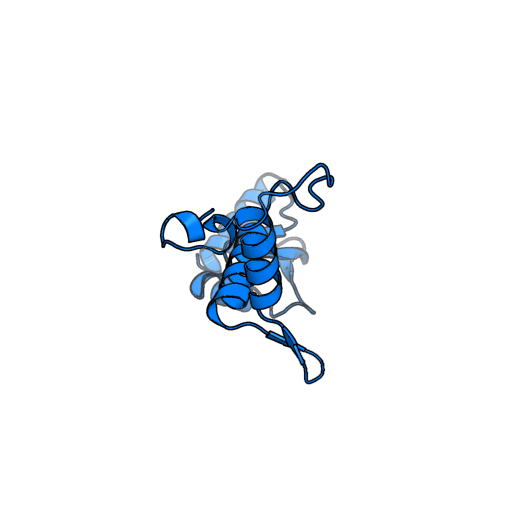4 -31.564 1.00 85.38 94 LEU A O 1
ATOM 764 N N . ILE A 1 95 ? 9.169 0.829 -29.756 1.00 83.69 95 ILE A N 1
ATOM 765 C CA . ILE A 1 95 ? 8.588 2.094 -30.228 1.00 83.69 95 ILE A CA 1
ATOM 766 C C . ILE A 1 95 ? 9.396 2.651 -31.408 1.00 83.69 95 ILE A C 1
ATOM 768 O O . ILE A 1 95 ? 8.805 3.101 -32.388 1.00 83.69 95 ILE A O 1
ATOM 772 N N . GLU A 1 96 ? 10.727 2.588 -31.359 1.00 82.06 96 GLU A N 1
ATOM 773 C CA . GLU A 1 96 ? 11.598 3.013 -32.460 1.00 82.06 96 GLU A CA 1
ATOM 774 C C . GLU A 1 96 ? 11.375 2.171 -33.713 1.00 82.06 96 GLU A C 1
ATOM 776 O O . GLU A 1 96 ? 11.207 2.723 -34.797 1.00 82.06 96 GLU A O 1
ATOM 781 N N . VAL A 1 97 ? 11.274 0.846 -33.579 1.00 81.12 97 VAL A N 1
ATOM 782 C CA . VAL A 1 97 ? 10.954 -0.047 -34.702 1.00 81.12 97 VAL A CA 1
ATOM 783 C C . VAL A 1 97 ? 9.575 0.269 -35.289 1.00 81.12 97 VAL A C 1
ATOM 785 O O . VAL A 1 97 ? 9.409 0.229 -36.507 1.00 81.12 97 VAL A O 1
ATOM 788 N N . LYS A 1 98 ? 8.589 0.614 -34.453 1.00 75.88 98 LYS A N 1
ATOM 789 C CA . LYS A 1 98 ? 7.263 1.065 -34.907 1.00 75.88 98 LYS A CA 1
ATOM 790 C C . LYS A 1 98 ? 7.340 2.391 -35.671 1.00 75.88 98 LYS A C 1
ATOM 792 O O . LYS A 1 98 ? 6.668 2.530 -36.685 1.00 75.88 98 LYS A O 1
ATOM 797 N N . ASN A 1 99 ? 8.151 3.340 -35.208 1.00 73.38 99 ASN A N 1
ATOM 798 C CA . ASN A 1 99 ? 8.266 4.671 -35.811 1.00 73.38 99 ASN A CA 1
ATOM 799 C C . ASN A 1 99 ? 9.188 4.705 -37.046 1.00 73.38 99 ASN A C 1
ATOM 801 O O . ASN A 1 99 ? 8.982 5.526 -37.934 1.00 73.38 99 ASN A O 1
ATOM 805 N N . GLY A 1 100 ? 10.201 3.836 -37.106 1.00 69.12 100 GLY A N 1
ATOM 806 C CA . GLY A 1 100 ? 11.196 3.759 -38.182 1.00 69.12 100 GLY A CA 1
ATOM 807 C C . GLY A 1 100 ? 10.815 2.837 -39.344 1.00 69.12 100 GLY A C 1
ATOM 808 O O . GLY A 1 100 ? 11.457 2.880 -40.394 1.00 69.12 100 GLY A O 1
ATOM 809 N N . LYS A 1 101 ? 9.772 2.009 -39.201 1.00 54.25 101 LYS A N 1
ATOM 810 C CA . LYS A 1 101 ? 9.259 1.172 -40.294 1.00 54.25 101 LYS A CA 1
ATOM 811 C C . LYS A 1 101 ? 8.262 1.935 -41.169 1.00 54.25 101 LYS A C 1
ATOM 813 O O . LYS A 1 101 ? 7.062 1.932 -40.922 1.00 54.25 101 LYS A O 1
ATOM 818 N N . MET A 1 102 ? 8.775 2.483 -42.267 1.00 50.00 102 MET A N 1
ATOM 819 C CA . MET A 1 102 ? 8.076 2.515 -43.555 1.00 50.00 102 MET A CA 1
ATOM 820 C C . MET A 1 102 ? 8.185 1.122 -44.196 1.00 50.00 102 MET A C 1
ATOM 822 O O . MET A 1 102 ? 9.074 0.974 -45.009 1.00 50.00 102 MET A O 1
ATOM 826 N N . TYR A 1 103 ? 7.383 0.107 -43.839 1.00 44.41 103 TYR A N 1
ATOM 827 C CA . TYR A 1 103 ? 7.139 -1.060 -44.718 1.00 44.41 103 TYR A CA 1
ATOM 828 C C . TYR A 1 103 ? 5.857 -1.816 -44.330 1.00 44.41 103 TYR A C 1
ATOM 830 O O . TYR A 1 103 ? 5.689 -2.233 -43.185 1.00 44.41 103 TYR A O 1
ATOM 838 N N . GLU A 1 104 ? 4.991 -1.908 -45.342 1.00 47.53 104 GLU A N 1
ATOM 839 C CA . GLU A 1 104 ? 3.933 -2.874 -45.677 1.00 47.53 104 GLU A CA 1
ATOM 840 C C . GLU A 1 104 ? 3.341 -3.758 -44.564 1.00 47.53 104 GLU A C 1
ATOM 842 O O . GLU A 1 104 ? 4.001 -4.615 -43.982 1.00 47.53 104 GLU A O 1
ATOM 847 N N . GLU A 1 105 ? 2.035 -3.555 -44.347 1.00 49.62 105 GLU A N 1
ATOM 848 C CA . GLU A 1 105 ? 1.056 -4.539 -43.865 1.00 49.62 105 GLU A CA 1
ATOM 849 C C . GLU A 1 105 ? 1.560 -5.571 -42.845 1.00 49.62 105 GLU A C 1
ATOM 851 O O . GLU A 1 105 ? 1.517 -6.778 -43.069 1.00 49.62 105 GLU A O 1
ATOM 856 N N . GLN A 1 106 ? 1.958 -5.123 -41.655 1.00 47.66 106 GLN A N 1
ATOM 857 C CA . GLN A 1 106 ? 1.938 -6.000 -40.487 1.00 47.66 106 GLN A CA 1
ATOM 858 C C . GLN A 1 106 ? 1.208 -5.326 -39.334 1.00 47.66 106 GLN A C 1
ATOM 860 O O . GLN A 1 106 ? 1.579 -4.262 -38.840 1.00 47.66 106 GLN A O 1
ATOM 865 N N . GLN A 1 107 ? 0.117 -5.981 -38.949 1.00 52.72 107 GLN A N 1
ATOM 866 C CA . GLN A 1 107 ? -0.782 -5.649 -37.859 1.00 52.72 107 GLN A CA 1
ATOM 867 C C . GLN A 1 107 ? -0.006 -5.170 -36.626 1.00 52.72 107 GLN A C 1
ATOM 869 O O . GLN A 1 107 ? 0.862 -5.868 -36.105 1.00 52.72 107 GLN A O 1
ATOM 874 N N . SER A 1 108 ? -0.301 -3.948 -36.178 1.00 57.12 108 SER A N 1
ATOM 875 C CA . SER A 1 108 ? 0.370 -3.336 -35.033 1.00 57.12 108 SER A CA 1
ATOM 876 C C . SER A 1 108 ? 0.109 -4.167 -33.774 1.00 57.12 108 SER A C 1
ATOM 878 O O . SER A 1 108 ? -0.974 -4.105 -33.198 1.00 57.12 108 SER A O 1
ATOM 880 N N . TYR A 1 109 ? 1.104 -4.939 -33.333 1.00 63.84 109 TYR A N 1
ATOM 881 C CA . TYR A 1 109 ? 1.008 -5.769 -32.126 1.00 63.84 109 TYR A CA 1
ATOM 882 C C . TYR A 1 109 ? 0.852 -4.939 -30.833 1.00 63.84 109 TYR A C 1
ATOM 884 O O . TYR A 1 109 ? 0.452 -5.477 -29.804 1.00 63.84 109 TYR A O 1
ATOM 892 N N . CYS A 1 110 ? 1.138 -3.628 -30.868 1.00 66.31 110 CYS A N 1
ATOM 893 C CA . CYS A 1 110 ? 0.958 -2.715 -29.735 1.00 66.31 110 CYS A CA 1
ATOM 894 C C . CYS A 1 110 ? 0.526 -1.304 -30.206 1.00 66.31 110 CYS A C 1
ATOM 896 O O . CYS A 1 110 ? 1.358 -0.396 -30.357 1.00 66.31 110 CYS A O 1
ATOM 898 N N . PRO A 1 111 ? -0.778 -1.087 -30.466 1.00 69.12 111 PRO A N 1
ATOM 899 C CA . PRO A 1 111 ? -1.256 0.172 -31.034 1.00 69.12 111 PRO A CA 1
ATOM 900 C C . PRO A 1 111 ? -1.157 1.340 -30.042 1.00 69.12 111 PRO A C 1
ATOM 902 O O . PRO A 1 111 ? -0.872 2.461 -30.460 1.00 69.12 111 PRO A O 1
ATOM 905 N N . VAL A 1 112 ? -1.308 1.069 -28.740 1.00 80.69 112 VAL A N 1
ATOM 906 C CA 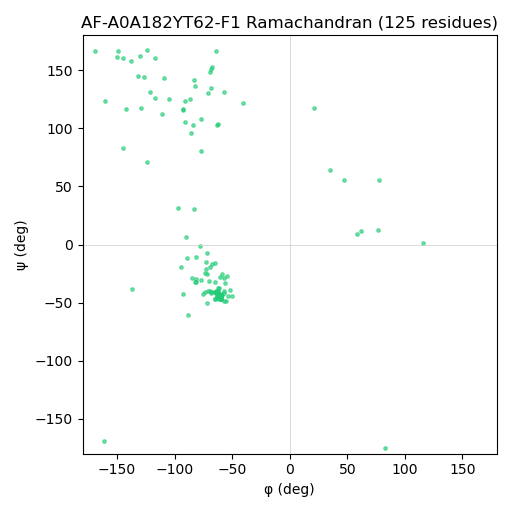. VAL A 1 112 ? -1.417 2.094 -27.687 1.00 80.69 112 VAL A CA 1
ATOM 907 C C . VAL A 1 112 ? -0.058 2.653 -27.245 1.00 80.69 112 VAL A C 1
ATOM 909 O O . VAL A 1 112 ? 0.030 3.833 -26.927 1.00 80.69 112 VAL A O 1
ATOM 912 N N . LEU A 1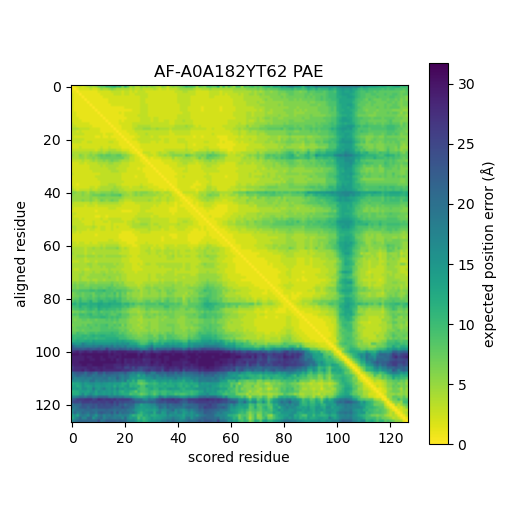 113 ? 1.019 1.855 -27.259 1.00 79.25 113 LEU A N 1
ATOM 913 C CA . LEU A 1 113 ? 2.328 2.300 -26.765 1.00 79.25 113 LEU A CA 1
ATOM 914 C C . LEU A 1 113 ? 2.971 3.334 -27.710 1.00 79.25 113 LEU A C 1
ATOM 916 O O . LEU A 1 113 ? 3.061 3.132 -28.928 1.00 79.25 113 LEU A O 1
ATOM 920 N N . GLN A 1 114 ? 3.416 4.443 -27.121 1.00 78.81 114 GLN A N 1
ATOM 921 C CA . GLN A 1 114 ? 4.057 5.599 -27.764 1.00 78.81 114 GLN A CA 1
ATOM 922 C C . GLN A 1 114 ? 5.129 6.171 -26.821 1.00 78.81 114 GLN A C 1
ATOM 924 O O . GLN A 1 114 ? 5.024 5.954 -25.614 1.00 78.81 114 GLN A O 1
ATOM 929 N N . LEU A 1 115 ? 6.092 6.951 -27.337 1.00 73.44 115 LEU A N 1
ATOM 930 C CA . LEU A 1 115 ? 7.171 7.566 -26.534 1.00 73.44 115 LEU A CA 1
ATOM 931 C C . LEU A 1 115 ? 6.654 8.341 -25.311 1.00 73.44 115 LEU A C 1
ATOM 933 O O . LEU A 1 115 ? 7.175 8.182 -24.213 1.00 73.44 115 LEU A O 1
ATOM 937 N N . SER A 1 116 ? 5.536 9.055 -25.456 1.00 75.69 116 SER A N 1
ATOM 938 C CA . SER A 1 116 ? 4.882 9.792 -24.366 1.00 75.69 116 SER A CA 1
ATOM 939 C C . SER A 1 116 ? 4.556 8.942 -23.124 1.00 75.69 116 SER A C 1
ATOM 941 O O . SER A 1 116 ? 4.536 9.468 -22.009 1.00 75.69 116 SER A O 1
ATOM 943 N N . HIS A 1 117 ? 4.347 7.629 -23.278 1.00 76.38 117 HIS A N 1
ATOM 944 C CA . HIS A 1 117 ? 4.082 6.699 -22.171 1.00 76.38 117 HIS A CA 1
ATOM 945 C C . HIS A 1 117 ? 5.335 6.403 -21.336 1.00 76.38 117 HIS A C 1
ATOM 947 O O . HIS A 1 117 ? 5.236 6.099 -20.1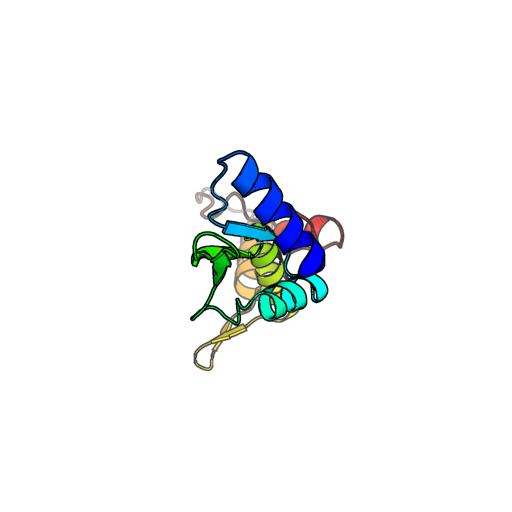43 1.00 76.38 117 HIS A O 1
ATOM 953 N N . CYS A 1 118 ? 6.515 6.553 -21.936 1.00 67.12 118 CYS A N 1
ATOM 954 C CA . CYS A 1 118 ? 7.799 6.462 -21.254 1.00 67.12 118 CYS A CA 1
ATOM 955 C C . CYS A 1 118 ? 8.131 7.742 -20.468 1.00 67.12 118 CYS A C 1
ATOM 957 O O . CYS A 1 118 ? 9.096 7.745 -19.721 1.00 67.12 118 CYS A O 1
ATOM 959 N N . GLY A 1 119 ? 7.280 8.775 -20.500 1.00 63.12 119 GLY A N 1
ATOM 960 C CA . GLY A 1 119 ? 7.328 9.872 -19.531 1.00 63.12 119 GLY A CA 1
ATOM 961 C C . GLY A 1 119 ? 8.437 10.892 -19.786 1.00 63.12 119 GLY A C 1
ATOM 962 O O . GLY A 1 119 ? 9.195 11.208 -18.871 1.00 63.12 119 GLY A O 1
ATOM 963 N N . ASP A 1 120 ? 8.460 11.464 -20.989 1.00 59.78 120 ASP A N 1
ATOM 964 C CA . ASP A 1 120 ? 9.475 12.431 -21.439 1.00 59.78 120 ASP A CA 1
ATOM 965 C C . ASP A 1 120 ? 9.425 13.790 -20.704 1.00 59.78 120 ASP A C 1
ATOM 967 O O . ASP A 1 120 ? 10.380 14.564 -20.742 1.00 59.78 120 ASP A O 1
ATOM 971 N N . THR A 1 121 ? 8.321 14.111 -20.013 1.00 60.00 121 THR A N 1
ATOM 972 C CA . THR A 1 121 ? 8.143 15.389 -19.296 1.00 60.00 121 THR A CA 1
ATOM 973 C C . THR A 1 121 ? 7.500 15.233 -17.911 1.00 60.00 121 THR A C 1
ATOM 975 O O . THR A 1 121 ? 6.753 14.289 -17.635 1.00 60.00 121 THR A O 1
ATOM 978 N N . CYS A 1 122 ? 7.706 16.224 -17.034 1.00 57.84 122 CYS A N 1
ATOM 979 C CA . CYS A 1 122 ? 7.057 16.291 -15.716 1.00 57.84 122 CYS A CA 1
ATOM 980 C C . CYS A 1 122 ? 5.517 16.267 -15.787 1.00 57.84 122 CYS A C 1
ATOM 982 O O . CYS A 1 122 ? 4.869 15.793 -14.854 1.00 57.84 122 CYS A O 1
ATOM 984 N N . HIS A 1 123 ? 4.924 16.759 -16.881 1.00 59.44 123 HIS A N 1
ATOM 985 C CA . HIS A 1 123 ? 3.474 16.738 -17.089 1.00 59.44 123 HIS A CA 1
ATOM 986 C C . HIS A 1 123 ? 2.976 15.338 -17.464 1.00 59.44 123 HIS A C 1
ATOM 988 O O . HIS A 1 123 ? 1.991 14.869 -16.899 1.00 59.44 123 HIS A O 1
ATOM 994 N N . THR A 1 124 ? 3.698 14.629 -18.335 1.00 61.62 124 THR A N 1
ATOM 995 C CA . THR A 1 124 ? 3.362 13.255 -18.747 1.00 61.62 124 THR A CA 1
ATOM 996 C C . THR A 1 124 ? 3.623 12.216 -17.655 1.00 61.62 124 THR A C 1
ATOM 998 O O . THR A 1 124 ? 3.016 11.155 -17.679 1.00 61.62 124 THR A O 1
ATOM 1001 N N . LYS A 1 125 ? 4.480 12.513 -16.663 1.00 64.06 125 LYS A N 1
ATOM 1002 C CA . LYS A 1 125 ? 4.715 11.629 -15.505 1.00 64.06 125 LYS A CA 1
ATOM 1003 C C . LYS A 1 125 ? 3.552 11.595 -14.501 1.00 64.06 125 LYS A C 1
ATOM 1005 O O . LYS A 1 125 ? 3.552 10.726 -13.632 1.00 64.06 125 LYS A O 1
ATOM 1010 N N . LYS A 1 126 ? 2.598 12.539 -14.565 1.00 61.47 126 LYS A N 1
ATOM 1011 C CA . LYS A 1 126 ? 1.424 12.594 -13.667 1.00 61.47 126 LYS A CA 1
ATOM 1012 C C . LYS A 1 126 ? 0.259 11.722 -14.136 1.00 61.47 126 LYS A C 1
ATOM 1014 O O . LYS A 1 126 ? -0.491 11.264 -13.273 1.00 61.47 126 LYS A O 1
ATOM 1019 N N . ASN A 1 127 ? 0.160 11.529 -15.448 1.00 57.41 127 ASN A N 1
ATOM 1020 C CA . ASN A 1 127 ? -0.797 10.661 -16.128 1.00 57.41 127 ASN A CA 1
ATOM 1021 C C . ASN A 1 127 ? -0.235 9.237 -16.244 1.00 57.41 127 ASN A C 1
ATOM 1023 O O . ASN A 1 127 ? -1.069 8.315 -16.293 1.00 57.41 127 ASN A O 1
#

Foldseek 3Di:
DALVVVLVVLVVCVVVVHDQQEDEDAPPPVVLVRQVVQPCPDPVRQWHARPPPRHTYGYHYDPVNVVLVVLLCQLVPADQDPNDGRHCVVVVVLQCCVVVDPDDDDDDPCPPDHVLCSPPDPVSSVD

Mean predicted aligned error: 7.67 Å

Secondary structure (DSSP, 8-state):
--HHHHHHHHHHHHHTT----EEEE---HHHHHHHHHHT--SSSS-EEE-TTT--EEEEEE-HHHHHHHHHHHHHHT-EEETTEEE-SHHHHHHHHHHHH---S----S-SS--GGGG--STTTTT-

Organism: Anopheles stephensi (NCBI:txid30069)

Solvent-accessible surface area (backbone atoms only — not comparable to full-atom values): 7657 Å² total; per-residue (Å²): 120,51,53,66,59,52,52,51,52,52,50,57,38,42,77,71,72,45,84,74,58,59,49,75,43,66,82,47,71,60,47,52,50,28,38,41,74,58,50,23,73,44,91,90,42,40,31,27,63,37,92,83,81,60,46,66,27,35,62,39,67,40,60,72,59,51,53,49,50,52,51,49,42,31,56,77,73,30,45,84,55,95,95,36,80,50,58,42,58,72,60,50,53,51,44,48,54,62,73,69,56,89,69,80,96,68,83,70,92,60,78,83,71,50,72,65,78,67,36,88,41,83,72,49,59,76,111

Radius of gyration: 21.71 Å; Cα contacts (8 Å, |Δi|>4): 124; chains: 1; bounding box: 44×30×65 Å